Protein AF-A0A9D2WRQ8-F1 (afdb_monomer)

Sequence (100 aa):
MIDMVEDYIEYDISPLTPALNEFSEYVRQVLAGISHTELNDRIMLEASIYGNLIQTLDKYGLRTFGLATAIKKYYNYFVVEVLVNCPEPKTILEIKIPVC

pLDDT: mean 80.62, std 12.87, range [41.78, 93.75]

Organism: NCBI:txid182264

Foldseek 3Di:
DPPPPPVFDPPDCVLVVVLVVVLLVVCQVVCAADAPVVCVVPPVNLCVSVVSSQVSCVVSVNRDDFWHWDWADDDFWIWIFIWGPPVHTDTPDIRIYGHD

Mean predicted aligned error: 7.51 Å

Secondary structure (DSSP, 8-state):
-------------GGGHHHHHHHHHHHHHHTTT--TTGGGSHHHHHHHHHHHHHHHHHHTT---TTEEEEEEE-SSEEEEEEEEESSSEEEEEEEEEE--

Radius of gyration: 15.75 Å; Cα contacts (8 Å, |Δi|>4): 112; chains: 1; bounding box: 57×20×33 Å

Structure (mmCIF, N/CA/C/O backbone):
data_AF-A0A9D2WRQ8-F1
#
_entry.id   AF-A0A9D2WRQ8-F1
#
loop_
_atom_site.group_PDB
_atom_site.id
_atom_site.type_symbol
_atom_site.label_atom_id
_atom_site.label_alt_id
_atom_site.label_comp_id
_atom_site.label_asym_id
_atom_site.label_entity_id
_atom_site.label_seq_id
_atom_site.pdbx_PDB_ins_code
_atom_site.Cartn_x
_atom_site.Cartn_y
_atom_site.Cartn_z
_atom_site.occupancy
_atom_site.B_iso_or_equiv
_atom_site.auth_seq_id
_atom_site.auth_comp_id
_atom_site.auth_asym_id
_atom_site.auth_atom_id
_atom_site.pdbx_PDB_model_num
ATOM 1 N N . MET A 1 1 ? 43.084 -5.134 -0.962 1.00 44.88 1 MET A N 1
ATOM 2 C CA . MET A 1 1 ? 41.660 -5.004 -0.608 1.00 44.88 1 MET A CA 1
ATOM 3 C C . MET A 1 1 ? 41.010 -4.397 -1.835 1.00 44.88 1 MET A C 1
ATOM 5 O O . MET A 1 1 ? 41.478 -3.350 -2.256 1.00 44.88 1 MET A O 1
ATOM 9 N N . ILE A 1 2 ? 40.114 -5.113 -2.512 1.00 41.78 2 ILE A N 1
ATOM 10 C CA . ILE A 1 2 ? 39.333 -4.513 -3.599 1.00 41.78 2 ILE A CA 1
ATOM 11 C C . ILE A 1 2 ? 38.161 -3.846 -2.889 1.00 41.78 2 ILE A C 1
ATOM 13 O O . ILE A 1 2 ? 37.306 -4.554 -2.361 1.00 41.78 2 ILE A O 1
ATOM 17 N N . ASP A 1 3 ? 38.182 -2.518 -2.794 1.00 43.88 3 ASP A N 1
ATOM 18 C CA . ASP A 1 3 ? 37.007 -1.748 -2.398 1.00 43.88 3 ASP A CA 1
ATOM 19 C C . ASP A 1 3 ? 35.968 -1.933 -3.504 1.00 43.88 3 ASP A C 1
ATOM 21 O O . AS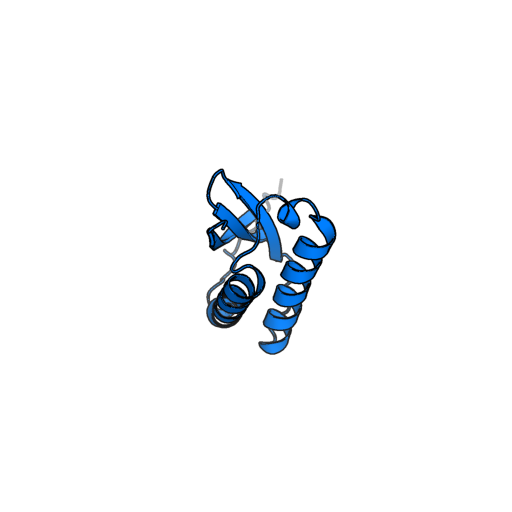P A 1 3 ? 36.082 -1.367 -4.592 1.00 43.88 3 ASP A O 1
ATOM 25 N N . MET A 1 4 ? 34.989 -2.805 -3.262 1.00 48.62 4 MET A N 1
ATOM 26 C CA . MET A 1 4 ? 33.779 -2.842 -4.071 1.00 48.62 4 MET A CA 1
ATOM 27 C C . MET A 1 4 ? 32.980 -1.592 -3.715 1.00 48.62 4 MET A C 1
ATOM 29 O O . MET A 1 4 ? 32.186 -1.592 -2.779 1.00 48.62 4 MET A O 1
ATOM 33 N N . VAL A 1 5 ? 33.240 -0.502 -4.433 1.00 52.97 5 VAL A N 1
ATOM 34 C CA . VAL A 1 5 ? 32.291 0.605 -4.527 1.00 52.97 5 VAL A CA 1
ATOM 35 C C . VAL A 1 5 ? 31.156 0.071 -5.395 1.00 52.97 5 VAL A C 1
ATOM 37 O O . VAL A 1 5 ? 31.216 0.133 -6.620 1.00 52.97 5 VAL A O 1
ATOM 40 N N . GLU A 1 6 ? 30.181 -0.595 -4.774 1.00 52.78 6 GLU A N 1
ATOM 41 C CA . GLU A 1 6 ? 28.906 -0.853 -5.435 1.00 52.78 6 GLU A CA 1
ATOM 42 C C . GLU A 1 6 ? 28.280 0.517 -5.693 1.00 52.78 6 GLU A C 1
ATOM 44 O O . GLU A 1 6 ? 27.805 1.179 -4.770 1.00 52.78 6 GLU A O 1
ATOM 49 N N . ASP A 1 7 ? 28.351 0.976 -6.942 1.00 46.06 7 ASP A N 1
ATOM 50 C CA . ASP A 1 7 ? 27.623 2.155 -7.388 1.00 46.06 7 ASP A CA 1
ATOM 51 C C . ASP A 1 7 ? 26.130 1.881 -7.184 1.00 46.06 7 ASP A C 1
ATOM 53 O O . ASP A 1 7 ? 25.478 1.187 -7.968 1.00 46.06 7 ASP A O 1
ATOM 57 N N . TYR A 1 8 ? 25.596 2.383 -6.074 1.00 55.41 8 TYR A N 1
ATOM 58 C CA . TYR A 1 8 ? 24.184 2.274 -5.765 1.00 55.41 8 TYR A CA 1
ATOM 59 C C . TYR A 1 8 ? 23.403 3.154 -6.745 1.00 55.41 8 TYR A C 1
ATOM 61 O O . TYR A 1 8 ? 23.405 4.382 -6.648 1.00 55.41 8 TYR A O 1
ATOM 69 N N . ILE A 1 9 ? 22.741 2.519 -7.711 1.00 60.72 9 ILE A N 1
ATOM 70 C CA . ILE A 1 9 ? 21.815 3.198 -8.614 1.00 60.72 9 ILE A CA 1
ATOM 71 C C . ILE A 1 9 ? 20.535 3.460 -7.822 1.00 60.72 9 ILE A C 1
ATOM 73 O O . ILE A 1 9 ? 19.861 2.519 -7.399 1.00 60.72 9 ILE A O 1
ATOM 77 N N . GLU A 1 10 ? 20.209 4.737 -7.602 1.00 65.44 10 GLU A N 1
ATOM 78 C CA . GLU A 1 10 ? 18.956 5.115 -6.951 1.00 65.44 10 GLU A CA 1
ATOM 79 C C . GLU A 1 10 ? 17.779 4.497 -7.713 1.00 65.44 10 GLU A C 1
ATOM 81 O O . GLU A 1 10 ? 17.677 4.605 -8.936 1.00 65.44 10 GLU A O 1
ATOM 86 N N . TYR A 1 11 ? 16.913 3.797 -6.981 1.00 69.75 11 TYR A N 1
ATOM 87 C CA . TYR A 1 11 ? 15.775 3.110 -7.564 1.00 69.75 11 TYR A CA 1
ATOM 88 C C . TYR A 1 11 ? 14.797 4.132 -8.162 1.00 69.75 11 TYR A C 1
ATOM 90 O O . TYR A 1 11 ? 14.130 4.860 -7.424 1.00 69.75 11 TYR A O 1
ATOM 98 N N . ASP A 1 12 ? 14.714 4.196 -9.494 1.00 75.12 12 ASP A N 1
ATOM 99 C CA . ASP A 1 12 ? 13.791 5.097 -10.184 1.00 75.12 12 ASP A CA 1
ATOM 100 C C . ASP A 1 12 ? 12.340 4.656 -9.947 1.00 75.12 12 ASP A C 1
ATOM 102 O O . ASP A 1 12 ? 11.862 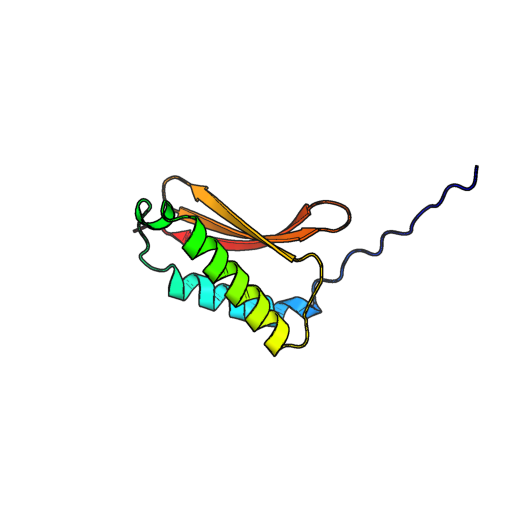3.655 -10.483 1.00 75.12 12 ASP A O 1
ATOM 106 N N . ILE A 1 13 ? 11.634 5.426 -9.120 1.00 78.31 13 ILE A N 1
ATOM 107 C CA . ILE A 1 13 ? 10.225 5.203 -8.783 1.00 78.31 13 ILE A CA 1
ATOM 108 C C . ILE A 1 13 ? 9.265 5.821 -9.802 1.00 78.31 13 ILE A C 1
ATOM 110 O O . ILE A 1 13 ? 8.059 5.587 -9.713 1.00 78.31 13 ILE A O 1
ATOM 114 N N . SER A 1 14 ? 9.760 6.589 -10.777 1.00 83.69 14 SER A N 1
ATOM 115 C CA . SER A 1 14 ? 8.919 7.279 -11.764 1.00 83.69 14 SER A CA 1
ATOM 116 C C . SER A 1 14 ? 7.954 6.332 -12.494 1.00 83.69 14 SER A C 1
ATOM 118 O O . SER A 1 14 ? 6.770 6.676 -12.593 1.00 83.69 14 SER A O 1
ATOM 120 N N . PRO A 1 15 ? 8.372 5.117 -12.918 1.00 85.75 15 PRO A N 1
ATOM 121 C CA . PRO A 1 15 ? 7.483 4.143 -13.553 1.00 85.75 15 PRO A CA 1
ATOM 122 C C . PRO A 1 15 ? 6.353 3.641 -12.644 1.00 85.75 15 PRO A C 1
ATOM 124 O O . PRO A 1 15 ? 5.316 3.218 -13.147 1.00 85.75 15 PRO A O 1
ATOM 127 N N . LEU A 1 16 ? 6.523 3.704 -11.317 1.00 86.62 16 LEU A N 1
ATOM 128 C CA . LEU A 1 16 ? 5.527 3.249 -10.341 1.00 86.62 16 LEU A CA 1
ATOM 129 C C . LEU A 1 16 ? 4.386 4.250 -10.142 1.00 86.62 16 LEU A C 1
ATOM 131 O O . LEU A 1 16 ? 3.302 3.856 -9.721 1.00 86.62 16 LEU A O 1
ATOM 135 N N . THR A 1 17 ? 4.605 5.528 -10.461 1.00 88.19 17 THR A N 1
ATOM 136 C CA . THR A 1 17 ? 3.655 6.631 -10.232 1.00 88.19 17 THR A CA 1
ATOM 137 C C . THR A 1 17 ? 2.202 6.318 -10.623 1.00 88.19 17 THR A C 1
ATOM 139 O O . THR A 1 17 ? 1.324 6.499 -9.778 1.00 88.19 17 THR A O 1
ATOM 142 N N . PRO A 1 18 ? 1.885 5.840 -11.847 1.00 90.06 18 PRO A N 1
ATOM 143 C CA . PRO A 1 18 ? 0.495 5.563 -12.218 1.00 90.06 18 PRO A CA 1
ATOM 144 C C . PRO A 1 18 ? -0.139 4.454 -11.363 1.00 90.06 18 PRO A C 1
ATOM 146 O O . PRO A 1 18 ? -1.273 4.609 -10.910 1.00 90.06 18 PRO A O 1
ATOM 149 N N . ALA A 1 19 ? 0.604 3.381 -11.077 1.00 91.06 19 ALA A N 1
ATOM 150 C CA . ALA A 1 19 ? 0.134 2.286 -10.232 1.00 91.06 19 ALA A CA 1
ATOM 151 C C . ALA A 1 19 ? -0.059 2.734 -8.773 1.00 91.06 19 ALA A C 1
ATOM 153 O O . ALA A 1 19 ? -1.064 2.409 -8.148 1.00 91.06 19 ALA A O 1
ATOM 154 N N . LEU A 1 20 ? 0.871 3.529 -8.239 1.00 91.25 20 LEU A N 1
ATOM 155 C CA . LEU A 1 20 ? 0.801 4.065 -6.878 1.00 91.25 20 LEU A CA 1
ATOM 156 C C . LEU A 1 20 ? -0.363 5.048 -6.689 1.00 91.25 20 LEU A C 1
ATOM 158 O O . LEU A 1 20 ? -0.987 5.056 -5.628 1.00 91.25 20 LEU A O 1
ATOM 162 N N . ASN A 1 21 ? -0.698 5.831 -7.716 1.00 93.06 21 ASN A N 1
ATOM 163 C CA . ASN A 1 21 ? -1.871 6.704 -7.694 1.00 93.06 21 ASN A CA 1
ATOM 164 C C . ASN A 1 21 ? -3.176 5.896 -7.652 1.00 93.06 21 ASN A C 1
ATOM 166 O O . ASN A 1 21 ? -4.042 6.186 -6.830 1.00 93.06 21 ASN A O 1
ATOM 170 N N . GLU A 1 22 ? -3.307 4.862 -8.490 1.00 93.56 22 GLU A N 1
ATOM 171 C CA . GLU A 1 22 ? -4.478 3.972 -8.473 1.00 93.56 22 GLU A CA 1
ATOM 172 C C . GLU A 1 22 ? -4.620 3.258 -7.119 1.00 93.56 22 GLU A C 1
ATOM 174 O O . GLU A 1 22 ? -5.702 3.240 -6.530 1.00 93.56 22 GLU A O 1
ATOM 179 N N . PHE A 1 23 ? -3.507 2.754 -6.583 1.00 93.75 23 PHE A N 1
ATOM 180 C CA . PHE A 1 23 ? -3.451 2.156 -5.253 1.00 93.75 23 PHE A CA 1
ATOM 181 C C . PHE A 1 23 ? -3.882 3.141 -4.153 1.00 93.75 23 PHE A C 1
ATOM 183 O O . PHE A 1 23 ? -4.682 2.788 -3.287 1.00 93.75 23 PHE A O 1
ATOM 190 N N . SER A 1 24 ? -3.406 4.392 -4.191 1.00 93.56 24 SER A N 1
ATOM 191 C CA . SER A 1 24 ? -3.797 5.426 -3.223 1.00 93.56 24 SER A CA 1
ATOM 192 C C . SER A 1 24 ? -5.305 5.665 -3.212 1.00 93.56 24 SER A C 1
ATOM 194 O O . SER A 1 24 ? -5.906 5.766 -2.141 1.00 93.56 24 SER A O 1
ATOM 196 N N . GLU A 1 25 ? -5.928 5.740 -4.386 1.00 93.69 25 GLU A N 1
ATOM 197 C CA . GLU A 1 25 ? -7.376 5.925 -4.486 1.00 93.69 25 GLU A CA 1
ATOM 198 C C . GLU A 1 25 ? -8.144 4.723 -3.930 1.00 93.69 25 GLU A C 1
ATOM 200 O O . GLU A 1 25 ? -9.092 4.907 -3.165 1.00 93.69 25 GLU A O 1
ATOM 205 N N . TYR A 1 26 ? -7.694 3.499 -4.215 1.00 91.12 26 TYR A N 1
ATOM 206 C CA . TYR A 1 26 ? -8.279 2.295 -3.623 1.00 91.12 26 TYR A CA 1
ATOM 207 C C . TYR A 1 26 ? -8.197 2.311 -2.091 1.00 91.12 26 TYR A C 1
ATOM 209 O O . TYR A 1 26 ? -9.204 2.115 -1.410 1.00 91.12 26 TYR A O 1
ATOM 217 N N . VAL A 1 27 ? -7.015 2.591 -1.535 1.00 90.69 27 VAL A N 1
ATOM 218 C CA . VAL A 1 27 ? -6.800 2.652 -0.081 1.00 90.69 27 VAL A CA 1
ATOM 219 C C . VAL A 1 27 ? -7.714 3.696 0.557 1.00 90.69 27 VAL A C 1
ATOM 221 O O . VAL A 1 27 ? -8.331 3.421 1.583 1.00 90.69 27 VAL A O 1
ATOM 224 N N . ARG A 1 28 ? -7.864 4.874 -0.061 1.00 90.12 28 ARG A N 1
ATOM 225 C CA . ARG A 1 28 ? -8.786 5.912 0.423 1.00 90.12 28 ARG A CA 1
ATOM 226 C C . ARG A 1 28 ? -10.237 5.454 0.423 1.00 90.12 28 ARG A C 1
ATOM 228 O O . ARG A 1 28 ? -10.948 5.760 1.371 1.00 90.12 28 ARG A O 1
ATOM 235 N N . GLN A 1 29 ? -10.669 4.731 -0.606 1.00 88.12 29 GLN A N 1
ATOM 236 C CA . GLN A 1 29 ? -12.043 4.239 -0.711 1.00 88.12 29 GLN A CA 1
ATOM 237 C C . GLN A 1 29 ? -12.342 3.134 0.302 1.00 88.12 29 GLN A C 1
ATOM 239 O O . GLN A 1 29 ? -13.363 3.188 0.979 1.00 88.12 29 GLN A O 1
ATOM 244 N N . VAL A 1 30 ? -11.450 2.149 0.430 1.00 84.00 30 VAL A N 1
ATOM 245 C CA . VAL A 1 30 ? -11.647 0.996 1.324 1.00 84.00 30 VAL A CA 1
ATOM 246 C C . VAL A 1 30 ? -11.582 1.395 2.789 1.00 84.00 30 VAL A C 1
ATOM 248 O O . VAL A 1 30 ? -12.272 0.812 3.620 1.00 84.00 30 VAL A O 1
ATOM 251 N N . LEU A 1 31 ? -10.745 2.379 3.107 1.00 84.00 31 LEU A N 1
ATOM 252 C CA . LEU A 1 31 ? -10.485 2.784 4.481 1.00 84.00 31 LEU A CA 1
ATOM 253 C C . LEU A 1 31 ? -11.274 4.030 4.905 1.00 84.00 31 LEU A C 1
ATOM 255 O O . LEU A 1 31 ? -11.132 4.492 6.038 1.00 84.00 31 LEU A O 1
ATOM 259 N N . ALA A 1 32 ? -12.116 4.574 4.024 1.00 81.94 32 ALA A N 1
ATOM 260 C CA . ALA A 1 32 ? -13.019 5.663 4.367 1.00 81.94 32 ALA A CA 1
ATOM 261 C C . ALA A 1 32 ? -14.016 5.215 5.446 1.00 81.94 32 ALA A C 1
ATOM 263 O O . ALA A 1 32 ? -14.722 4.224 5.280 1.00 81.94 32 ALA A O 1
ATOM 264 N N . GLY A 1 33 ? -14.105 5.975 6.538 1.00 75.56 33 GLY A N 1
ATOM 265 C CA . GLY A 1 33 ? -15.069 5.705 7.607 1.00 75.56 33 GLY A CA 1
ATOM 266 C C . GLY A 1 33 ? -14.655 4.621 8.601 1.00 75.56 33 GLY A C 1
ATOM 267 O O . GLY A 1 33 ? -15.435 4.329 9.502 1.00 75.56 33 GLY A O 1
ATOM 268 N N . ILE A 1 34 ? -13.450 4.051 8.473 1.00 78.94 34 ILE A N 1
ATOM 269 C CA . ILE A 1 34 ? -12.930 3.085 9.446 1.00 78.94 34 ILE A CA 1
ATOM 270 C C . ILE A 1 34 ? -12.673 3.763 10.796 1.00 78.94 34 ILE A C 1
ATOM 272 O O . ILE A 1 34 ? -12.056 4.829 10.881 1.00 78.94 34 ILE A O 1
ATOM 276 N N . SER A 1 35 ? -13.113 3.094 11.859 1.00 73.50 35 SER A N 1
ATOM 277 C CA . SER A 1 35 ? -12.860 3.468 13.248 1.00 73.50 35 SER A CA 1
ATOM 278 C C . SER A 1 35 ? -11.511 2.932 13.747 1.00 73.50 35 SER A C 1
ATOM 280 O O . SER A 1 35 ? -10.980 1.927 13.266 1.00 73.50 35 SER A O 1
ATOM 282 N N . HIS A 1 36 ? -10.958 3.547 14.798 1.00 69.56 36 HIS A N 1
ATOM 283 C CA . HIS A 1 36 ? -9.717 3.060 15.430 1.00 69.56 36 HIS A CA 1
ATOM 284 C C . HIS A 1 36 ? -9.805 1.622 15.951 1.00 69.56 36 HIS A C 1
ATOM 286 O O . HIS A 1 36 ? -8.799 0.909 15.988 1.00 69.56 36 HIS A O 1
ATOM 292 N N . THR A 1 37 ? -10.996 1.202 16.368 1.00 71.88 37 THR A N 1
ATOM 293 C CA . THR A 1 37 ? -11.284 -0.150 16.852 1.00 71.88 37 THR A CA 1
ATOM 294 C C . THR A 1 37 ? -11.147 -1.196 15.753 1.00 71.88 37 THR A C 1
ATOM 296 O O . THR A 1 37 ? -10.545 -2.236 15.999 1.00 71.88 37 THR A O 1
ATOM 299 N N . GLU A 1 38 ? -11.596 -0.903 14.534 1.00 70.06 38 GLU A N 1
ATOM 300 C CA . GLU A 1 38 ? -11.482 -1.816 13.384 1.00 70.06 38 GLU A CA 1
ATOM 301 C C . GLU A 1 38 ? -10.035 -1.939 12.896 1.00 70.06 38 GLU A C 1
ATOM 303 O O . GLU A 1 38 ? -9.605 -3.002 12.455 1.00 70.06 38 GLU A O 1
ATOM 308 N N . LEU A 1 39 ? -9.217 -0.897 13.084 1.00 67.56 39 LEU A N 1
ATOM 309 C CA . LEU A 1 39 ? -7.775 -0.991 12.842 1.00 67.56 39 LEU A CA 1
ATOM 310 C C . LEU A 1 39 ? -7.071 -1.983 13.785 1.00 67.56 39 LEU A C 1
ATOM 312 O O . LEU A 1 39 ? -5.889 -2.273 13.577 1.00 67.56 39 LEU A O 1
ATOM 316 N N . ASN A 1 40 ? -7.691 -2.416 14.889 1.00 65.88 40 ASN A N 1
ATOM 317 C CA . ASN A 1 40 ? -7.088 -3.407 15.786 1.00 65.88 40 ASN A CA 1
ATOM 318 C C . ASN A 1 40 ? -7.227 -4.845 15.264 1.00 65.88 40 ASN A C 1
ATOM 320 O O . ASN A 1 40 ? -6.408 -5.678 15.655 1.00 65.88 40 ASN A O 1
ATOM 324 N N . ASP A 1 41 ? -8.103 -5.102 14.285 1.00 66.50 41 ASP A N 1
ATOM 325 C CA . ASP A 1 41 ? -8.161 -6.355 13.506 1.00 66.50 41 ASP A CA 1
ATOM 326 C C . ASP A 1 41 ? -7.073 -6.379 12.408 1.00 66.50 41 ASP A C 1
ATOM 328 O O . ASP A 1 41 ? -7.279 -6.650 11.223 1.00 66.50 41 ASP A O 1
ATOM 332 N N . ARG A 1 42 ? -5.858 -6.051 12.854 1.00 64.88 42 ARG A N 1
ATOM 333 C CA . ARG A 1 42 ? -4.710 -5.527 12.104 1.00 64.88 42 ARG A CA 1
ATOM 334 C C . ARG A 1 42 ? -4.264 -6.390 10.921 1.00 64.88 42 ARG A C 1
ATOM 336 O O . ARG A 1 42 ? -3.909 -5.862 9.873 1.00 64.88 42 ARG A O 1
ATOM 343 N N . ILE A 1 43 ? -4.298 -7.713 11.082 1.00 68.94 43 ILE A N 1
ATOM 344 C CA . ILE A 1 43 ? -3.670 -8.656 10.143 1.00 68.94 43 ILE A CA 1
ATOM 345 C C . ILE A 1 43 ? -4.433 -8.724 8.817 1.00 68.94 43 ILE A C 1
ATOM 347 O O . ILE A 1 43 ? -3.818 -8.714 7.753 1.00 68.94 43 ILE A O 1
ATOM 351 N N . MET A 1 44 ? -5.767 -8.778 8.862 1.00 78.44 44 MET A N 1
ATOM 352 C CA . MET A 1 44 ? -6.576 -8.902 7.642 1.00 78.44 44 MET A CA 1
ATOM 353 C C . MET A 1 44 ? -6.551 -7.612 6.822 1.00 78.44 44 MET A C 1
ATOM 355 O O . MET A 1 44 ? -6.515 -7.660 5.593 1.00 78.44 44 MET A O 1
ATOM 359 N N . LEU A 1 45 ? -6.508 -6.463 7.500 1.00 83.06 45 LEU A N 1
ATOM 360 C CA . LEU A 1 45 ? -6.420 -5.163 6.848 1.00 83.06 45 LEU A CA 1
ATOM 361 C C . LEU A 1 45 ? -5.069 -4.962 6.156 1.00 83.06 45 LEU A C 1
ATOM 363 O O . LEU A 1 45 ? -5.030 -4.611 4.978 1.00 83.06 45 LEU A O 1
ATOM 367 N N . GLU A 1 46 ? -3.968 -5.229 6.863 1.00 83.31 46 GLU A N 1
ATOM 368 C CA . GLU A 1 46 ? -2.613 -5.137 6.307 1.00 83.31 46 GLU A CA 1
ATOM 369 C C . GLU A 1 46 ? -2.437 -6.091 5.118 1.00 83.31 46 GLU A C 1
ATOM 371 O O . GLU A 1 46 ? -1.928 -5.683 4.073 1.00 83.31 46 GLU A O 1
ATOM 376 N N . ALA A 1 47 ? -2.937 -7.328 5.225 1.00 83.94 47 ALA A N 1
ATOM 377 C CA . ALA A 1 47 ? -2.903 -8.295 4.131 1.00 83.94 47 ALA A CA 1
ATOM 378 C C . ALA A 1 47 ? -3.740 -7.852 2.918 1.00 83.94 47 ALA A C 1
ATOM 380 O O . ALA A 1 47 ? -3.305 -8.036 1.782 1.00 83.94 47 ALA A O 1
ATOM 381 N N . SER A 1 48 ? -4.914 -7.251 3.139 1.00 87.81 48 SER A N 1
ATOM 382 C CA . SER A 1 48 ? -5.775 -6.730 2.068 1.00 87.81 48 SER A CA 1
ATOM 383 C C . SER A 1 48 ? -5.121 -5.562 1.325 1.00 87.81 48 SER A C 1
ATOM 385 O O . SER A 1 48 ? -5.059 -5.558 0.094 1.00 87.81 48 SER A O 1
ATOM 387 N N . ILE A 1 49 ? -4.565 -4.601 2.070 1.00 90.06 49 ILE A N 1
ATOM 388 C CA . ILE A 1 49 ? -3.847 -3.449 1.510 1.00 90.06 49 ILE A CA 1
ATOM 389 C C . ILE A 1 49 ? -2.633 -3.926 0.710 1.00 90.0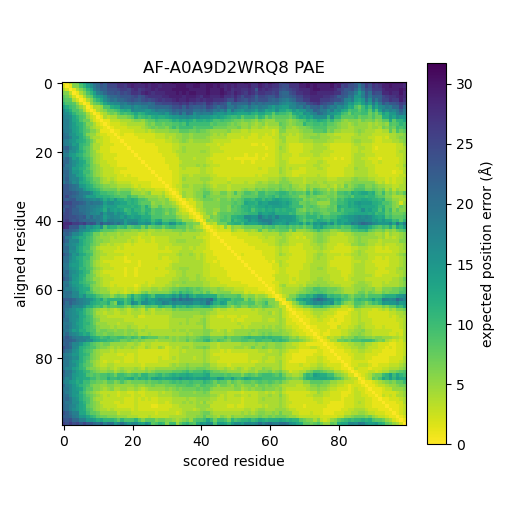6 49 ILE A C 1
ATOM 391 O O . ILE A 1 49 ? -2.471 -3.543 -0.448 1.00 90.06 49 ILE A O 1
ATOM 395 N N . TYR A 1 50 ? -1.810 -4.806 1.285 1.00 89.75 50 TYR A N 1
ATOM 396 C CA . TYR A 1 50 ? -0.649 -5.355 0.590 1.00 89.75 50 TYR A CA 1
ATOM 397 C C . TYR A 1 50 ? -1.050 -6.153 -0.659 1.00 89.75 50 TYR A C 1
ATOM 399 O O . TYR A 1 50 ? -0.467 -5.979 -1.727 1.00 89.75 50 TYR A O 1
ATOM 407 N N . GLY A 1 51 ? -2.083 -6.993 -0.560 1.00 89.69 51 GLY A N 1
ATOM 408 C CA . GLY A 1 51 ? -2.609 -7.754 -1.692 1.00 89.69 51 GLY A CA 1
ATOM 409 C C . GLY A 1 51 ? -3.053 -6.854 -2.845 1.00 89.69 51 GLY A C 1
ATOM 410 O O . GLY A 1 51 ? -2.727 -7.134 -4.000 1.00 89.69 51 GLY A O 1
ATOM 411 N N . ASN A 1 52 ? -3.727 -5.740 -2.543 1.00 91.94 52 ASN A N 1
ATOM 412 C CA . ASN A 1 52 ? -4.127 -4.771 -3.558 1.00 91.94 52 ASN A CA 1
ATOM 413 C C . ASN A 1 52 ? -2.931 -4.038 -4.182 1.00 91.94 52 ASN A C 1
ATOM 415 O O . ASN A 1 52 ? -2.922 -3.844 -5.398 1.00 91.94 52 ASN A O 1
ATOM 419 N N . LEU A 1 53 ? -1.904 -3.690 -3.398 1.00 91.69 53 LEU A N 1
ATOM 420 C CA . LEU A 1 53 ? -0.668 -3.123 -3.943 1.00 91.69 53 LEU A CA 1
ATOM 421 C C . LEU A 1 53 ? -0.065 -4.065 -4.995 1.00 91.69 53 LEU A C 1
ATOM 423 O O . LEU A 1 53 ? 0.229 -3.634 -6.107 1.00 91.69 53 LEU A O 1
ATOM 427 N N . ILE A 1 54 ? 0.059 -5.357 -4.677 1.00 90.75 54 ILE A N 1
ATOM 428 C CA . ILE A 1 54 ? 0.611 -6.353 -5.605 1.00 90.75 54 ILE A CA 1
ATOM 429 C C . ILE A 1 54 ? -0.250 -6.495 -6.863 1.00 90.75 54 ILE A C 1
ATOM 431 O O . ILE A 1 54 ? 0.298 -6.512 -7.961 1.00 90.75 54 ILE A O 1
ATOM 435 N N . GLN A 1 55 ? -1.578 -6.568 -6.731 1.00 91.56 55 GLN A N 1
ATOM 436 C CA . GLN A 1 55 ? -2.488 -6.652 -7.881 1.00 91.56 55 GLN A CA 1
ATOM 437 C C . GLN A 1 55 ? -2.411 -5.408 -8.772 1.00 91.56 55 GLN A C 1
ATOM 439 O O . GLN A 1 55 ? -2.391 -5.522 -9.997 1.00 91.56 55 GLN A O 1
ATOM 444 N N . THR A 1 56 ? -2.335 -4.226 -8.160 1.00 91.44 56 THR A N 1
ATOM 445 C CA . THR A 1 56 ? -2.210 -2.963 -8.887 1.00 91.44 56 THR A CA 1
ATOM 446 C C . THR A 1 56 ? -0.887 -2.927 -9.634 1.00 91.44 56 THR A C 1
ATOM 448 O O . THR A 1 56 ? -0.875 -2.677 -10.828 1.00 91.44 56 THR A O 1
ATOM 451 N N . LEU A 1 57 ? 0.229 -3.271 -8.994 1.00 90.50 57 LEU A N 1
ATOM 452 C CA . LEU A 1 57 ? 1.526 -3.347 -9.669 1.00 90.50 57 LEU A CA 1
ATOM 453 C C . LEU A 1 57 ? 1.528 -4.357 -10.828 1.00 90.50 57 LEU A C 1
ATOM 455 O O . LEU A 1 57 ? 2.041 -4.050 -11.904 1.00 90.50 57 LEU A O 1
ATOM 459 N N . ASP A 1 58 ? 0.917 -5.529 -10.641 1.00 90.06 58 ASP A N 1
ATOM 460 C CA . ASP A 1 58 ? 0.824 -6.576 -11.666 1.00 90.06 58 ASP A CA 1
ATOM 461 C C . ASP A 1 58 ? 0.029 -6.109 -12.897 1.00 90.06 58 ASP A C 1
ATOM 463 O O . ASP A 1 58 ? 0.460 -6.322 -14.029 1.00 90.06 58 ASP A O 1
ATOM 467 N N . LYS A 1 59 ? -1.065 -5.359 -12.692 1.00 91.38 59 LYS A N 1
ATOM 468 C CA . LYS A 1 59 ? -1.866 -4.741 -13.768 1.00 91.38 59 LYS A CA 1
ATOM 469 C C . LYS A 1 59 ? -1.033 -3.842 -14.689 1.00 91.38 59 LYS A C 1
ATOM 471 O O . LYS A 1 59 ? -1.298 -3.789 -15.888 1.00 91.38 59 LYS A O 1
ATOM 476 N N . TYR A 1 60 ? -0.039 -3.143 -14.143 1.00 88.44 60 TYR A N 1
ATOM 477 C CA . TYR A 1 60 ? 0.863 -2.274 -14.909 1.00 88.44 60 TYR A CA 1
ATOM 478 C C . TYR A 1 60 ? 2.132 -3.000 -15.393 1.00 88.44 60 TYR A C 1
ATOM 480 O O . TYR A 1 60 ? 2.984 -2.373 -16.018 1.00 88.44 60 TYR A O 1
ATOM 488 N N . GLY A 1 61 ? 2.284 -4.303 -15.127 1.00 86.69 61 GLY A N 1
ATOM 489 C CA . GLY A 1 61 ? 3.501 -5.055 -15.451 1.00 86.69 61 GLY A CA 1
ATOM 490 C C . GLY A 1 61 ? 4.710 -4.662 -14.592 1.00 86.69 61 GLY A C 1
ATOM 491 O O . GLY A 1 61 ? 5.850 -4.894 -14.983 1.00 86.69 61 GLY A O 1
ATOM 492 N N . LEU A 1 62 ? 4.469 -4.063 -13.423 1.00 85.88 62 LEU A N 1
ATOM 493 C CA . LEU A 1 62 ? 5.470 -3.484 -12.524 1.00 85.88 62 LEU A CA 1
ATOM 494 C C . LEU A 1 62 ? 5.668 -4.353 -11.282 1.00 85.88 62 LEU A C 1
ATOM 496 O O . LEU A 1 62 ? 5.773 -3.846 -10.170 1.00 85.88 62 LEU A O 1
ATOM 500 N N . ARG A 1 63 ? 5.665 -5.680 -11.422 1.00 74.56 63 ARG A N 1
ATOM 501 C CA . ARG A 1 63 ? 5.841 -6.560 -10.265 1.00 74.56 63 ARG A CA 1
ATOM 502 C C . ARG A 1 63 ? 7.278 -6.432 -9.758 1.00 74.56 63 ARG A C 1
ATOM 504 O O . ARG A 1 63 ? 8.206 -6.926 -10.392 1.00 74.56 63 ARG A O 1
ATOM 511 N N . THR A 1 64 ? 7.467 -5.732 -8.641 1.00 66.81 64 THR A N 1
ATOM 512 C CA . THR A 1 64 ? 8.802 -5.394 -8.138 1.00 66.81 64 THR A CA 1
ATOM 513 C C . THR A 1 64 ? 9.113 -6.149 -6.849 1.00 66.81 64 THR A C 1
ATOM 515 O O . THR A 1 64 ? 8.290 -6.262 -5.938 1.00 66.81 64 THR A O 1
ATOM 518 N N . PHE A 1 65 ? 10.322 -6.706 -6.777 1.00 62.84 65 PHE A N 1
ATOM 519 C CA . PHE A 1 65 ? 10.856 -7.262 -5.540 1.00 62.84 65 PHE A CA 1
ATOM 520 C C . PHE A 1 65 ? 11.328 -6.091 -4.675 1.00 62.84 65 PHE A C 1
ATOM 522 O O . PHE A 1 65 ? 12.165 -5.310 -5.114 1.00 62.84 65 PHE A O 1
ATOM 529 N N . GLY A 1 66 ? 10.779 -5.952 -3.4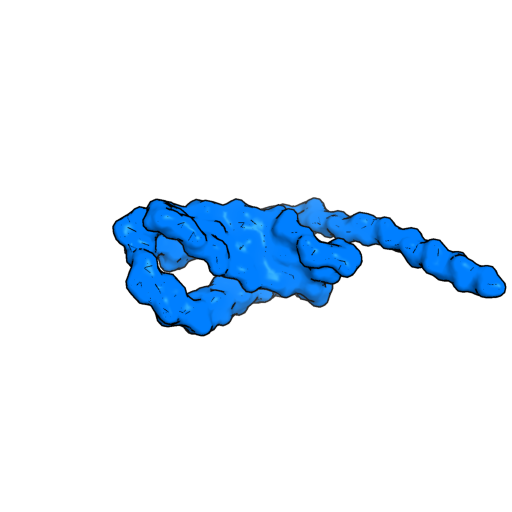66 1.00 74.44 66 GLY A N 1
ATOM 530 C CA . GLY A 1 66 ? 11.261 -4.967 -2.491 1.00 74.44 66 GLY A CA 1
ATOM 531 C C . GLY A 1 66 ? 10.287 -3.856 -2.108 1.00 74.44 66 GLY A C 1
ATOM 532 O O . GLY A 1 66 ? 10.682 -2.995 -1.326 1.00 74.44 66 GLY A O 1
ATOM 533 N N . LEU A 1 67 ? 9.037 -3.874 -2.593 1.00 87.00 67 LEU A N 1
ATOM 534 C CA . LEU A 1 67 ? 7.987 -3.006 -2.052 1.00 87.00 67 LEU A CA 1
ATOM 535 C C . LEU A 1 67 ? 7.279 -3.650 -0.852 1.00 87.00 67 LEU A C 1
ATOM 537 O O . LEU A 1 67 ? 6.915 -4.828 -0.882 1.00 87.00 67 LEU A O 1
ATOM 541 N N . ALA A 1 68 ? 7.063 -2.855 0.192 1.00 87.06 68 ALA A N 1
ATOM 542 C CA . ALA A 1 68 ? 6.348 -3.236 1.406 1.00 87.06 68 ALA A CA 1
ATOM 543 C C . ALA A 1 68 ? 5.305 -2.176 1.780 1.00 87.06 68 ALA A C 1
ATOM 545 O O . ALA A 1 68 ? 5.395 -1.028 1.345 1.00 87.06 68 ALA A O 1
ATOM 546 N N . THR A 1 69 ? 4.328 -2.554 2.604 1.00 89.88 69 THR A N 1
ATOM 547 C CA . THR A 1 69 ? 3.339 -1.624 3.164 1.00 89.88 69 THR A CA 1
ATOM 548 C C . THR A 1 69 ? 3.400 -1.604 4.682 1.00 89.88 69 THR A C 1
ATOM 550 O O . THR A 1 69 ? 3.566 -2.656 5.297 1.00 89.88 69 THR A O 1
ATOM 553 N N . ALA A 1 70 ? 3.197 -0.4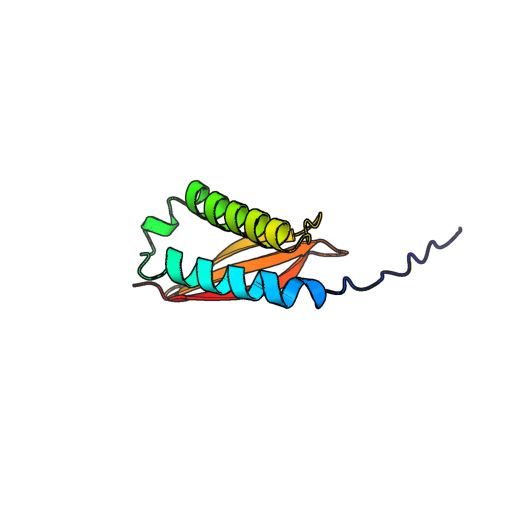38 5.289 1.00 88.94 70 ALA A N 1
ATOM 554 C CA . ALA A 1 70 ? 3.064 -0.293 6.738 1.00 88.94 70 ALA A CA 1
ATOM 555 C C . ALA A 1 70 ? 1.876 0.605 7.100 1.00 88.94 70 ALA A C 1
ATOM 557 O O . ALA A 1 70 ? 1.513 1.494 6.334 1.00 88.94 70 ALA A O 1
ATOM 558 N N . ILE A 1 71 ? 1.282 0.394 8.280 1.00 88.25 71 ILE A N 1
ATOM 559 C CA . ILE A 1 71 ? 0.210 1.247 8.811 1.00 88.25 71 ILE A CA 1
ATOM 560 C C . ILE A 1 71 ? 0.672 1.913 10.110 1.00 88.25 71 ILE A C 1
ATOM 562 O O . ILE A 1 71 ? 0.904 1.243 11.123 1.00 88.25 71 ILE A O 1
ATOM 566 N N . LYS A 1 72 ? 0.746 3.247 10.110 1.00 88.19 72 LYS A N 1
ATOM 567 C CA . LYS A 1 72 ? 1.045 4.066 11.295 1.00 88.19 72 LYS A CA 1
ATOM 568 C C . LYS A 1 72 ? -0.219 4.741 11.810 1.00 88.19 72 LYS A C 1
ATOM 570 O O . LYS A 1 72 ? -0.869 5.488 11.086 1.00 88.19 72 LYS A O 1
ATOM 575 N N . LYS A 1 73 ? -0.568 4.488 13.072 1.00 84.62 73 LYS A N 1
ATOM 576 C CA . LYS A 1 73 ? -1.754 5.067 13.722 1.00 84.62 73 LYS A CA 1
ATOM 577 C C . LYS A 1 73 ? -1.396 6.358 14.454 1.00 84.62 73 LYS A C 1
ATOM 579 O O . LYS A 1 73 ? -0.393 6.412 15.160 1.00 84.62 73 LYS A O 1
ATOM 584 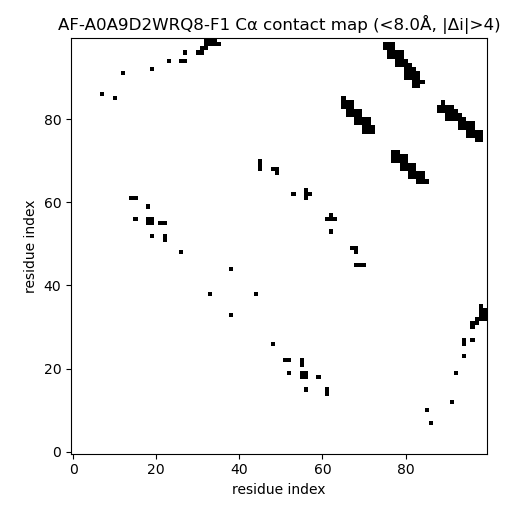N N . TYR A 1 74 ? -2.264 7.353 14.341 1.00 84.31 74 TYR A N 1
ATOM 585 C CA . TYR A 1 74 ? -2.214 8.617 15.071 1.00 84.31 74 TYR A CA 1
ATOM 586 C C . TYR A 1 74 ? -3.572 8.882 15.726 1.00 84.31 74 TYR A C 1
ATOM 588 O O . TYR A 1 74 ? -4.552 8.203 15.444 1.00 84.31 74 TYR A O 1
ATOM 596 N N . TYR A 1 75 ? -3.652 9.887 16.598 1.00 78.38 75 TYR A N 1
ATOM 597 C CA . TYR A 1 75 ? -4.861 10.141 17.390 1.00 78.38 75 TYR A CA 1
ATOM 598 C C . TYR A 1 75 ? -6.135 10.348 16.538 1.00 78.38 75 TYR A C 1
ATOM 600 O O . TYR A 1 75 ? -7.159 9.752 16.840 1.00 78.38 75 TYR A O 1
ATOM 608 N N . ASN A 1 76 ? -6.061 11.095 15.427 1.00 83.50 76 ASN A N 1
ATOM 609 C CA . ASN A 1 76 ? -7.226 11.427 14.577 1.00 83.50 76 ASN A CA 1
ATOM 610 C C . ASN A 1 76 ? -7.145 10.874 13.140 1.00 83.50 76 ASN A C 1
ATOM 612 O O . ASN A 1 76 ? -7.956 11.226 12.286 1.00 83.50 76 ASN A O 1
ATOM 616 N N . TYR A 1 77 ? -6.111 10.100 12.822 1.00 86.75 77 TYR A N 1
ATOM 617 C CA . TYR A 1 77 ? -5.876 9.581 11.474 1.00 86.75 77 TYR A CA 1
ATOM 618 C C . TYR A 1 77 ? -4.900 8.409 11.526 1.00 86.75 77 TYR A C 1
ATOM 620 O O . TYR A 1 77 ? -4.238 8.181 12.535 1.00 86.75 77 TYR A O 1
ATOM 628 N N . PHE A 1 78 ? -4.746 7.701 10.421 1.00 86.94 78 PHE A N 1
ATOM 629 C CA . PHE A 1 78 ? -3.635 6.780 10.212 1.00 86.94 78 PHE A CA 1
ATOM 630 C C . PHE A 1 78 ? -3.028 6.998 8.830 1.00 86.94 78 PHE A C 1
ATOM 632 O O . PHE A 1 78 ? -3.595 7.688 7.982 1.00 86.94 78 PHE A O 1
ATOM 639 N N . VAL A 1 79 ? -1.828 6.469 8.637 1.00 89.75 79 VAL A N 1
ATOM 640 C CA . VAL A 1 79 ? -1.066 6.585 7.397 1.00 89.75 79 VAL A CA 1
ATOM 641 C C . VAL A 1 79 ? -0.747 5.187 6.905 1.00 89.75 79 VAL A C 1
ATOM 643 O O . VAL A 1 79 ? -0.218 4.375 7.664 1.00 89.75 79 VAL A O 1
ATOM 646 N N . VAL A 1 80 ? -1.078 4.920 5.645 1.00 90.19 80 VAL A N 1
ATOM 647 C CA . VAL A 1 80 ? -0.590 3.755 4.908 1.00 90.19 80 VAL A CA 1
ATOM 648 C C . VAL A 1 80 ? 0.647 4.189 4.134 1.00 90.19 80 VAL A C 1
ATOM 650 O O . VAL A 1 80 ? 0.582 5.103 3.314 1.00 90.19 80 VAL A O 1
ATOM 653 N N . GLU A 1 81 ? 1.773 3.557 4.421 1.00 92.88 81 GLU A N 1
ATOM 654 C CA . GLU A 1 81 ? 3.060 3.834 3.792 1.00 92.88 81 GLU A CA 1
ATOM 655 C C . GLU A 1 81 ? 3.376 2.744 2.776 1.00 92.88 81 GLU A C 1
ATOM 657 O O . GLU A 1 81 ? 3.178 1.564 3.065 1.00 92.88 81 GLU A O 1
ATOM 662 N N . VAL A 1 82 ? 3.903 3.132 1.615 1.00 90.62 82 VAL A N 1
ATOM 663 C CA . VAL A 1 82 ? 4.584 2.218 0.692 1.00 90.62 82 VAL A CA 1
ATOM 664 C C . VAL A 1 82 ? 6.075 2.464 0.824 1.00 90.62 82 VAL A C 1
ATOM 666 O O . VAL A 1 82 ? 6.536 3.599 0.680 1.00 90.62 82 VAL A O 1
ATOM 669 N N . LEU A 1 83 ? 6.822 1.404 1.100 1.00 90.44 83 LEU A N 1
ATOM 670 C CA . LEU A 1 83 ? 8.261 1.447 1.306 1.00 90.44 83 LEU A CA 1
ATOM 671 C C . LEU A 1 83 ? 8.969 0.700 0.187 1.00 90.44 83 LEU A C 1
ATOM 673 O O . LEU A 1 83 ? 8.497 -0.352 -0.236 1.00 90.44 83 LEU A O 1
ATOM 677 N N . VAL A 1 84 ? 10.115 1.219 -0.241 1.00 87.81 84 VAL A N 1
ATOM 678 C CA . VAL A 1 84 ? 11.092 0.485 -1.044 1.00 87.81 84 VAL A CA 1
ATOM 679 C C . VAL A 1 84 ? 12.265 0.088 -0.158 1.00 87.81 84 VAL A C 1
ATOM 681 O O . VAL A 1 84 ? 12.775 0.900 0.613 1.00 87.81 84 VAL A O 1
ATOM 684 N N . ASN A 1 85 ? 12.690 -1.166 -0.263 1.00 77.00 85 ASN A N 1
ATOM 685 C CA . ASN A 1 85 ? 13.853 -1.687 0.443 1.00 77.00 85 ASN A CA 1
ATOM 686 C C . ASN A 1 85 ? 15.068 -1.666 -0.489 1.00 77.00 85 ASN A C 1
ATOM 688 O O . ASN A 1 85 ? 15.374 -2.690 -1.094 1.00 77.00 85 ASN A O 1
ATOM 692 N N . CYS A 1 86 ? 15.728 -0.511 -0.640 1.00 70.81 86 CYS A N 1
ATOM 693 C CA . CYS A 1 86 ? 17.061 -0.436 -1.250 1.00 70.81 86 CYS A CA 1
ATOM 694 C C . CYS A 1 86 ? 17.686 0.963 -1.048 1.00 70.81 86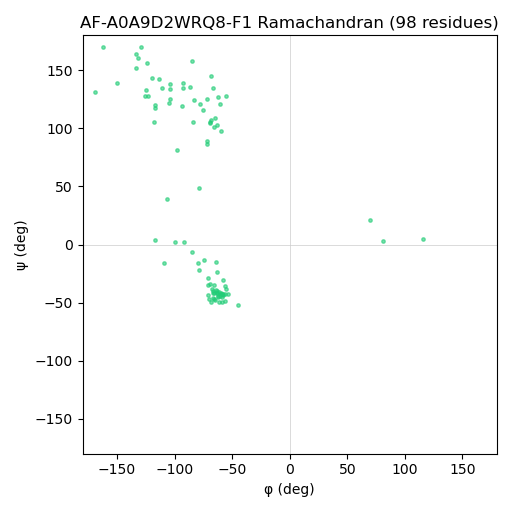 CYS A C 1
ATOM 696 O O . CYS A 1 86 ? 17.002 1.955 -1.314 1.00 70.81 86 CYS A O 1
ATOM 698 N N . PRO A 1 87 ? 18.954 1.083 -0.589 1.00 69.81 87 PRO A N 1
ATOM 699 C CA . PRO A 1 87 ? 19.720 0.096 0.184 1.00 69.81 87 PRO A CA 1
ATOM 700 C C . PRO A 1 87 ? 19.233 0.031 1.649 1.00 69.81 87 PRO A C 1
ATOM 702 O O . PRO A 1 87 ? 19.512 -0.925 2.365 1.00 69.81 87 PRO A O 1
ATOM 705 N N . GLU A 1 88 ? 18.440 1.020 2.062 1.00 79.38 88 GLU A N 1
ATOM 706 C CA . GLU A 1 88 ? 17.726 1.115 3.329 1.00 79.38 88 GLU A CA 1
ATOM 707 C C . GLU A 1 88 ? 16.227 1.323 3.045 1.00 79.38 88 GLU A C 1
ATOM 709 O O . GLU A 1 88 ? 15.870 1.801 1.962 1.00 79.38 88 GLU A O 1
ATOM 714 N N . PRO A 1 89 ? 15.327 0.972 3.981 1.00 82.44 89 PRO A N 1
ATOM 715 C CA . PRO A 1 89 ? 13.899 1.218 3.820 1.00 82.44 89 PRO A CA 1
ATOM 716 C C . PRO A 1 89 ? 13.598 2.713 3.673 1.00 82.44 89 PRO A C 1
ATOM 718 O O . PRO A 1 89 ? 13.867 3.505 4.577 1.00 82.44 89 PRO A O 1
ATOM 721 N N . LYS A 1 90 ? 12.985 3.097 2.553 1.00 87.12 90 LYS A N 1
ATOM 722 C CA . LYS A 1 90 ? 12.539 4.470 2.286 1.00 87.12 90 LYS A CA 1
ATOM 723 C C . LYS A 1 90 ? 11.060 4.480 1.938 1.00 87.12 90 LYS A C 1
ATOM 725 O O . LYS A 1 90 ? 10.615 3.711 1.089 1.00 87.12 90 LYS A O 1
ATOM 730 N N . THR A 1 91 ? 10.304 5.381 2.554 1.00 89.81 91 THR A N 1
ATOM 731 C CA . THR A 1 91 ? 8.910 5.627 2.177 1.00 89.81 91 THR A CA 1
ATOM 732 C C . THR A 1 91 ? 8.861 6.363 0.840 1.00 89.81 91 THR A C 1
ATOM 734 O O . THR A 1 91 ? 9.480 7.415 0.682 1.00 89.81 91 THR A O 1
ATOM 737 N N . ILE A 1 92 ? 8.126 5.809 -0.122 1.00 89.44 92 ILE A N 1
ATOM 738 C CA . ILE A 1 92 ? 7.938 6.382 -1.465 1.00 89.44 92 ILE A CA 1
ATOM 739 C C . ILE A 1 92 ? 6.517 6.910 -1.680 1.00 89.44 92 ILE A C 1
ATOM 741 O O . ILE A 1 92 ? 6.280 7.677 -2.610 1.00 89.44 92 ILE A O 1
ATOM 745 N N . LEU A 1 93 ? 5.574 6.516 -0.818 1.00 90.69 93 LEU A N 1
ATOM 746 C CA . LEU A 1 93 ? 4.202 7.010 -0.813 1.00 90.69 93 LEU A CA 1
ATOM 747 C C . LEU A 1 93 ? 3.635 6.985 0.607 1.00 90.69 93 LEU A C 1
ATOM 749 O O . LEU A 1 93 ? 3.802 6.000 1.324 1.00 90.69 93 LEU A O 1
ATOM 753 N N . GLU A 1 94 ? 2.904 8.036 0.967 1.00 93.06 94 GLU A N 1
ATOM 754 C CA . GLU A 1 94 ? 2.132 8.123 2.205 1.00 93.06 94 GLU A CA 1
ATOM 755 C C . GLU A 1 94 ? 0.676 8.460 1.889 1.00 93.06 94 GLU A C 1
ATOM 757 O O . GLU A 1 94 ? 0.375 9.441 1.205 1.00 93.06 94 GLU A O 1
ATOM 762 N N . ILE A 1 95 ? -0.246 7.656 2.412 1.00 92.12 95 ILE A N 1
ATOM 763 C CA . ILE A 1 95 ? -1.683 7.832 2.218 1.00 92.12 95 ILE A CA 1
ATOM 764 C C . ILE A 1 95 ? -2.310 8.078 3.585 1.00 92.12 95 ILE A C 1
ATOM 766 O O . ILE A 1 95 ? -2.453 7.165 4.398 1.00 92.12 95 ILE A O 1
ATOM 770 N N . LYS A 1 96 ? -2.678 9.332 3.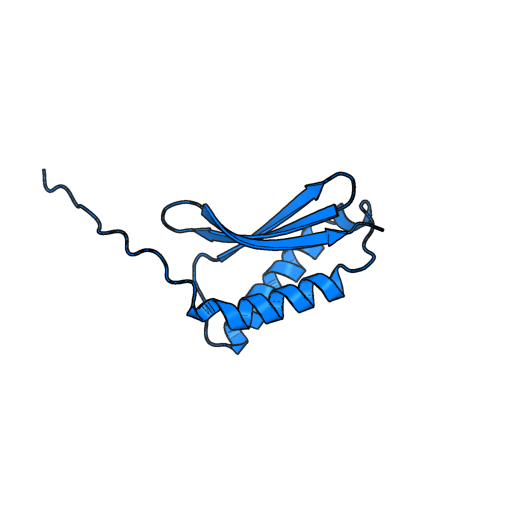846 1.00 90.75 96 LYS A N 1
ATOM 771 C CA . LYS A 1 96 ? -3.327 9.741 5.094 1.00 90.75 96 LYS A CA 1
ATOM 772 C C . LYS A 1 96 ? -4.829 9.473 5.036 1.00 90.75 96 LYS A C 1
ATOM 774 O O . LYS A 1 96 ? -5.512 10.016 4.171 1.00 90.75 96 LYS A O 1
ATOM 779 N N . ILE A 1 97 ? -5.334 8.714 6.003 1.00 88.00 97 ILE A N 1
ATOM 780 C CA . ILE A 1 97 ? -6.749 8.370 6.146 1.00 88.00 97 ILE A CA 1
ATOM 781 C C . ILE A 1 97 ? -7.286 8.944 7.466 1.00 88.00 97 ILE A C 1
ATOM 783 O O . ILE A 1 97 ? -6.742 8.623 8.527 1.00 88.00 97 ILE A O 1
ATOM 787 N N . PRO A 1 98 ? -8.306 9.823 7.438 1.00 84.75 98 PRO A N 1
ATOM 788 C CA . PRO A 1 98 ? -8.933 10.335 8.653 1.00 84.75 98 PRO A CA 1
ATOM 789 C C . PRO A 1 98 ? -9.698 9.219 9.368 1.00 84.75 98 PRO A C 1
ATOM 791 O O . PRO A 1 98 ? -10.287 8.359 8.719 1.00 84.75 98 PRO A O 1
ATOM 794 N N . VAL A 1 99 ? -9.700 9.252 10.699 1.00 78.62 99 VAL A N 1
ATOM 795 C CA . VAL A 1 99 ? -10.520 8.333 11.498 1.00 78.62 99 VAL A CA 1
ATOM 796 C C . VAL A 1 99 ? -11.856 9.007 11.788 1.00 78.62 99 VAL A C 1
ATOM 798 O O . VAL A 1 99 ? -11.875 10.193 12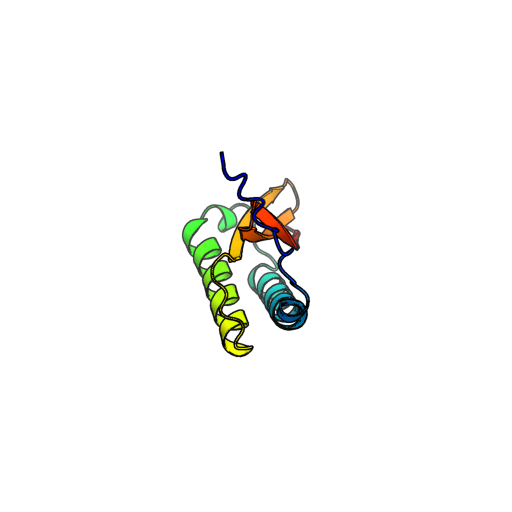.131 1.00 78.62 99 VAL A O 1
ATOM 801 N N . CYS A 1 100 ? -12.946 8.260 11.614 1.00 64.69 100 CYS A N 1
ATOM 802 C CA . CYS A 1 100 ? -14.301 8.693 11.949 1.00 64.69 100 CYS A CA 1
ATOM 803 C C . CYS A 1 100 ? -14.676 8.353 13.394 1.00 64.69 100 CYS A C 1
ATOM 805 O O . CYS A 1 100 ? -14.209 7.311 13.910 1.00 64.69 100 CYS A O 1
#

Nearest PDB structures (foldseek):
  9b9s-assembly1_A-2  TM=3.595E-01  e=1.983E+00  Vreelandella titanicae
  3sr2-assembly3_C  TM=3.658E-01  e=2.685E+00  Homo sapiens
  3vev-assembly1_A  TM=3.795E-01  e=2.527E+00  Homo sapiens
  9ba3-assembly3_E  TM=3.199E-01  e=1.983E+00  Vreelandella titanicae

Solvent-accessible surface area (backbone atoms only — not comparable to full-atom values): 6039 Å² total; per-residue (Å²): 133,85,82,78,77,73,81,78,73,78,81,79,56,72,84,46,47,70,40,51,52,55,41,49,53,51,53,53,62,75,45,57,70,43,36,76,72,64,61,67,56,44,66,65,53,54,50,48,55,46,51,47,48,53,54,38,24,47,74,72,72,54,75,65,91,47,71,48,71,50,79,48,82,54,97,65,28,34,34,46,33,36,30,38,62,67,100,52,81,39,78,80,44,78,44,80,40,62,47,94